Protein AF-A0A954YJB5-F1 (afdb_monomer)

Sequence (161 aa):
MSTAEVSLSDRSRSTSPRRHRHASHAGNKLSIPQTFCPTDVADPFDTVEWEKRSAQIKGEKGEVLFEQTDCEIPARWSQLATNVVVSKYFYGEVGTEQRENSVRQLIHRVTRTIADWGTDDGYFATEADGEQFYRELTWLCLHQHGAFNSPVWFNVGLYHQ

Secondary structure (DSSP, 8-state):
--------------------------SPPBP----SS-SS-SSGGGGS-EEEEEEEEE-TTS-EEEEEEEEEEETTS-HHHHHHHHHHT--S-TTSTT---BHHHHHHHHHHHHHHHHHHTT-BSSHHHHHHHHHHHHHHHHTTS----HHHHHHTTTT--

Mean predicted aligned error: 9.55 Å

Solvent-accessible surface area (backbone atoms only — not comparable to full-atom values): 9960 Å² total; per-residue (Å²): 140,80,87,84,82,81,82,80,80,83,77,83,79,81,78,73,81,82,75,79,73,81,73,82,71,92,58,87,48,42,78,53,80,88,80,78,39,71,85,92,52,96,46,60,75,72,81,55,60,75,36,73,41,69,27,64,43,64,46,98,88,68,49,79,77,42,75,49,68,74,24,40,36,56,58,88,58,50,72,67,52,45,26,50,44,56,76,67,45,40,50,57,57,90,94,45,91,69,32,56,48,34,54,64,56,55,50,46,36,35,33,46,44,55,26,49,51,38,48,77,73,52,46,35,62,43,72,67,24,27,52,43,45,26,34,37,51,39,26,32,46,76,71,66,78,43,79,78,60,67,71,50,61,68,52,46,48,64,93,76,119

Structure (mmCIF, N/CA/C/O backbone):
data_AF-A0A954YJB5-F1
#
_entry.id   AF-A0A954YJB5-F1
#
loop_
_atom_site.group_PDB
_atom_site.id
_atom_site.type_symbol
_atom_site.label_atom_id
_atom_site.label_alt_id
_atom_site.label_comp_id
_atom_site.label_asym_id
_atom_site.label_entity_id
_atom_site.label_seq_id
_atom_site.pdbx_PDB_ins_code
_atom_site.Cartn_x
_atom_site.Cartn_y
_atom_site.Cartn_z
_atom_site.occupancy
_atom_site.B_iso_or_equiv
_atom_site.auth_seq_id
_atom_site.auth_comp_id
_atom_site.auth_asym_id
_atom_site.auth_atom_id
_atom_site.pdbx_PDB_model_num
ATOM 1 N N . MET A 1 1 ? -63.290 -13.169 -34.366 1.00 39.78 1 MET A N 1
ATOM 2 C CA . MET A 1 1 ? -62.334 -12.687 -35.388 1.00 39.78 1 MET A CA 1
ATOM 3 C C . MET A 1 1 ? -62.153 -11.202 -35.106 1.00 39.78 1 MET A C 1
ATOM 5 O O . MET A 1 1 ? -63.150 -10.508 -35.118 1.00 39.78 1 MET A O 1
ATOM 9 N N . SER A 1 2 ? -61.027 -10.672 -34.645 1.00 37.19 2 SER A N 1
ATOM 10 C CA . SER A 1 2 ? -59.650 -10.887 -35.076 1.00 37.19 2 SER A CA 1
ATOM 11 C C . SER A 1 2 ? -58.706 -10.674 -33.888 1.00 37.19 2 SER A C 1
ATOM 13 O O . SER A 1 2 ? -58.799 -9.665 -33.195 1.00 37.19 2 SER A O 1
ATOM 15 N N . THR A 1 3 ? -57.820 -11.633 -33.650 1.00 35.75 3 THR A N 1
ATOM 16 C CA . THR A 1 3 ? -56.669 -11.527 -32.749 1.00 35.75 3 THR A CA 1
ATOM 17 C C . THR A 1 3 ? -55.613 -10.643 -33.410 1.00 35.75 3 THR A C 1
ATOM 19 O O . THR A 1 3 ? -55.263 -10.879 -34.563 1.00 35.75 3 THR A O 1
ATOM 22 N N . ALA A 1 4 ? -55.124 -9.616 -32.715 1.00 36.91 4 ALA A N 1
ATOM 23 C CA . ALA A 1 4 ? -53.958 -8.853 -33.150 1.00 36.91 4 ALA A CA 1
ATOM 24 C C . ALA A 1 4 ? -52.703 -9.496 -32.543 1.00 36.91 4 ALA A C 1
ATOM 26 O O . ALA A 1 4 ? -52.498 -9.443 -31.331 1.00 36.91 4 ALA A O 1
ATOM 27 N N . GLU A 1 5 ? -51.899 -10.139 -33.388 1.00 35.00 5 GLU A N 1
ATOM 28 C CA . GLU A 1 5 ? -50.567 -10.633 -33.045 1.00 35.00 5 GLU A CA 1
ATOM 29 C C . GLU A 1 5 ? -49.598 -9.451 -32.917 1.00 35.00 5 GLU A C 1
ATOM 31 O O . GLU A 1 5 ? -49.430 -8.653 -33.840 1.00 35.00 5 GLU A O 1
ATOM 36 N N . VAL A 1 6 ? -48.943 -9.338 -31.762 1.00 37.19 6 VAL A N 1
ATOM 37 C CA . VAL A 1 6 ? -47.806 -8.435 -31.569 1.00 37.19 6 VAL A CA 1
ATOM 38 C C . VAL A 1 6 ? -46.554 -9.171 -32.039 1.00 37.19 6 VAL A C 1
ATOM 40 O O . VAL A 1 6 ? -46.077 -10.094 -31.384 1.00 37.19 6 VAL A O 1
ATOM 43 N N . SER A 1 7 ? -46.030 -8.760 -33.192 1.00 34.06 7 SER A N 1
ATOM 44 C CA . SER A 1 7 ? -44.765 -9.242 -33.747 1.00 34.06 7 SER A CA 1
ATOM 45 C C . SER A 1 7 ? -43.590 -8.798 -32.867 1.00 34.06 7 SER A C 1
ATOM 47 O O . SER A 1 7 ? -43.182 -7.636 -32.893 1.00 34.06 7 SER A O 1
ATOM 49 N N . LEU A 1 8 ? -43.021 -9.733 -32.105 1.00 38.12 8 LEU A N 1
ATOM 50 C CA . LEU A 1 8 ? -41.744 -9.578 -31.407 1.00 38.12 8 LEU A CA 1
ATOM 51 C C . LEU A 1 8 ? -40.605 -9.574 -32.436 1.00 38.12 8 LEU A C 1
ATOM 53 O O . LEU A 1 8 ? -40.204 -10.618 -32.940 1.00 38.12 8 LEU A O 1
ATOM 57 N N . SER A 1 9 ? -40.078 -8.392 -32.763 1.00 39.91 9 SER A N 1
ATOM 58 C CA . SER A 1 9 ? -38.825 -8.282 -33.511 1.00 39.91 9 SER A CA 1
ATOM 59 C C . SER A 1 9 ? -37.643 -8.534 -32.572 1.00 39.91 9 SER A C 1
ATOM 61 O O . SER A 1 9 ? -37.317 -7.693 -31.729 1.00 39.91 9 SER A O 1
ATOM 63 N N . ASP A 1 10 ? -37.018 -9.691 -32.745 1.00 39.84 10 ASP A N 1
ATOM 64 C CA . ASP A 1 10 ? -35.772 -10.114 -32.118 1.00 39.84 10 ASP A CA 1
ATOM 65 C C . ASP A 1 10 ? -34.629 -9.146 -32.485 1.00 39.84 10 ASP A C 1
ATOM 67 O O . ASP A 1 10 ? -34.203 -9.051 -33.638 1.00 39.84 10 ASP A O 1
ATOM 71 N N . ARG A 1 11 ? -34.155 -8.357 -31.513 1.00 38.75 11 ARG A N 1
ATOM 72 C CA . ARG A 1 11 ? -32.928 -7.559 -31.653 1.00 38.75 11 ARG A CA 1
ATOM 73 C C . ARG A 1 11 ? -31.784 -8.326 -31.005 1.00 38.75 11 ARG A C 1
ATOM 75 O O . ARG A 1 11 ? -31.393 -8.032 -29.875 1.00 38.75 11 ARG A O 1
ATOM 82 N N . SER A 1 12 ? -31.197 -9.245 -31.763 1.00 36.97 12 SER A N 1
ATOM 83 C CA . SER A 1 12 ? -29.904 -9.843 -31.447 1.00 36.97 12 SER A CA 1
ATOM 84 C C . SER A 1 12 ? -28.825 -8.748 -31.397 1.00 36.97 12 SER A C 1
ATOM 86 O O . SER A 1 12 ? -28.319 -8.290 -32.427 1.00 36.97 12 SER A O 1
ATOM 88 N N . ARG A 1 13 ? -28.463 -8.282 -30.197 1.00 39.47 13 ARG A N 1
ATOM 89 C CA . ARG A 1 13 ? -27.261 -7.462 -29.999 1.00 39.47 13 ARG A CA 1
ATOM 90 C C . ARG A 1 13 ? -26.040 -8.371 -30.102 1.00 39.47 13 ARG A C 1
ATOM 92 O O . ARG A 1 13 ? -25.653 -9.015 -29.137 1.00 39.47 13 ARG A O 1
ATOM 99 N N . SER A 1 14 ? -25.430 -8.389 -31.282 1.00 37.91 14 SER A N 1
ATOM 100 C CA . SER A 1 14 ? -24.079 -8.911 -31.490 1.00 37.91 14 SER A CA 1
ATOM 101 C C . SER A 1 14 ? -23.082 -8.073 -30.683 1.00 37.91 14 SER A C 1
ATOM 103 O O . SER A 1 14 ? -22.697 -6.980 -31.100 1.00 37.91 14 SER A O 1
ATOM 105 N N . THR A 1 15 ? -22.665 -8.562 -29.517 1.00 41.00 15 THR A N 1
ATOM 106 C CA . THR A 1 15 ? -21.534 -8.009 -28.767 1.00 41.00 15 THR A CA 1
ATOM 107 C C . THR A 1 15 ? -20.238 -8.568 -29.340 1.00 41.00 15 THR A C 1
ATOM 109 O O . THR A 1 15 ? -19.728 -9.588 -28.882 1.00 41.00 15 THR A O 1
ATOM 112 N N . SER A 1 16 ? -19.697 -7.907 -30.362 1.00 40.72 16 SER A N 1
ATOM 113 C CA . SER A 1 16 ? -18.316 -8.156 -30.780 1.00 40.72 16 SER A CA 1
ATOM 114 C C . SER A 1 16 ? -17.366 -7.694 -29.666 1.00 40.72 16 SER A C 1
ATOM 116 O O . SER A 1 16 ? -17.554 -6.589 -29.145 1.00 40.72 16 SER A O 1
ATOM 118 N N . PRO A 1 17 ? -16.337 -8.475 -29.294 1.00 38.66 17 PRO A N 1
ATOM 119 C CA . PRO A 1 17 ? -15.379 -8.041 -28.292 1.00 38.66 17 PRO A CA 1
ATOM 120 C C . PRO A 1 17 ? -14.599 -6.844 -28.839 1.00 38.66 17 PRO A C 1
ATOM 122 O O . PRO A 1 17 ? -13.993 -6.904 -29.913 1.00 38.66 17 PRO A O 1
ATOM 125 N N . ARG A 1 18 ? -14.631 -5.726 -28.106 1.00 44.44 18 ARG A N 1
ATOM 126 C CA . ARG A 1 18 ? -13.777 -4.565 -28.369 1.00 44.44 18 ARG A CA 1
ATOM 127 C C . ARG A 1 18 ? -12.326 -5.005 -28.176 1.00 44.44 18 ARG A C 1
ATOM 129 O O . ARG A 1 18 ? -11.841 -5.085 -27.055 1.00 44.44 18 ARG A O 1
ATOM 136 N N . ARG A 1 19 ? -11.624 -5.282 -29.275 1.00 46.09 19 ARG A N 1
ATOM 137 C CA . ARG A 1 19 ? -10.159 -5.351 -29.275 1.00 46.09 19 ARG A CA 1
ATOM 138 C C . ARG A 1 19 ? -9.629 -3.993 -28.815 1.00 46.09 19 ARG A C 1
ATOM 140 O O . ARG A 1 19 ? -9.768 -3.011 -29.546 1.00 46.09 19 ARG A O 1
ATOM 147 N N . HIS A 1 20 ? -9.029 -3.942 -27.629 1.00 49.28 20 HIS A N 1
ATOM 148 C CA . HIS A 1 20 ? -8.154 -2.838 -27.256 1.00 49.28 20 HIS A CA 1
ATOM 149 C C . HIS A 1 20 ? -7.021 -2.799 -28.286 1.00 49.28 20 HIS A C 1
ATOM 151 O O . HIS A 1 20 ? -6.187 -3.698 -28.365 1.00 49.28 20 HIS A O 1
ATOM 157 N N . ARG A 1 21 ? -7.045 -1.797 -29.168 1.00 44.56 21 ARG A N 1
ATOM 158 C CA . ARG A 1 21 ? -5.879 -1.475 -29.988 1.00 44.56 21 ARG A CA 1
ATOM 159 C C . ARG A 1 21 ? -4.848 -0.907 -29.020 1.00 44.56 21 ARG A C 1
ATOM 161 O O . ARG A 1 21 ? -5.060 0.200 -28.535 1.00 44.56 21 ARG A O 1
ATOM 168 N N . HIS A 1 22 ? -3.763 -1.636 -28.762 1.00 50.78 22 HIS A N 1
ATOM 169 C CA . HIS A 1 22 ? -2.558 -1.025 -28.210 1.00 50.78 22 HIS A CA 1
ATOM 170 C C . HIS A 1 22 ? -2.146 0.083 -29.180 1.00 50.78 22 HIS A C 1
ATOM 172 O O . HIS A 1 22 ? -1.713 -0.182 -30.305 1.00 50.78 22 HIS A O 1
ATOM 178 N N . ALA A 1 23 ? -2.384 1.332 -28.791 1.00 51.78 23 ALA A N 1
ATOM 179 C CA . ALA A 1 23 ? -1.812 2.462 -29.489 1.00 51.78 23 ALA A CA 1
ATOM 180 C C . ALA A 1 23 ? -0.300 2.357 -29.282 1.00 51.78 23 ALA A C 1
ATOM 182 O O . ALA A 1 23 ? 0.182 2.478 -28.158 1.00 51.78 23 ALA A O 1
ATOM 183 N N . SER A 1 24 ? 0.440 2.077 -30.355 1.00 49.16 24 SER A N 1
ATOM 184 C CA . SER A 1 24 ? 1.895 2.149 -30.344 1.00 49.16 24 SER A CA 1
ATOM 185 C C . SER A 1 24 ? 2.280 3.594 -30.032 1.00 49.16 24 SER A C 1
ATOM 187 O O . SER A 1 24 ? 2.221 4.458 -30.910 1.00 49.16 24 SER A O 1
ATOM 189 N N . HIS A 1 25 ? 2.603 3.877 -28.772 1.00 53.03 25 HIS A N 1
ATOM 190 C CA . HIS A 1 25 ? 3.095 5.181 -28.366 1.00 53.03 25 HIS A CA 1
ATOM 191 C C . HIS A 1 25 ? 4.482 5.365 -28.983 1.00 53.03 25 HIS A C 1
ATOM 193 O O . HIS A 1 25 ? 5.464 4.802 -28.516 1.00 53.03 25 HIS A O 1
ATOM 199 N N . ALA A 1 26 ? 4.561 6.158 -30.052 1.00 54.38 26 ALA A N 1
ATOM 200 C CA . ALA A 1 26 ? 5.810 6.585 -30.685 1.00 54.38 26 ALA A CA 1
ATOM 201 C C . ALA A 1 26 ? 6.550 7.664 -29.857 1.00 54.38 26 ALA A C 1
ATOM 203 O O . ALA A 1 26 ? 7.218 8.531 -30.415 1.00 54.38 26 ALA A O 1
ATOM 204 N N . GLY A 1 27 ? 6.381 7.649 -28.531 1.00 62.53 27 GLY A N 1
ATOM 205 C CA . GLY A 1 27 ? 7.142 8.456 -27.581 1.00 62.53 27 GLY A CA 1
ATOM 206 C C . GLY A 1 27 ? 8.255 7.613 -26.966 1.00 62.53 27 GLY A C 1
ATOM 207 O O . GLY A 1 27 ? 8.124 6.394 -26.867 1.00 62.53 27 GLY A O 1
ATOM 208 N N . ASN A 1 28 ? 9.356 8.248 -26.560 1.00 84.00 28 ASN A N 1
ATOM 209 C CA . ASN A 1 28 ? 10.414 7.552 -25.830 1.00 84.00 28 ASN A CA 1
ATOM 210 C C . ASN A 1 28 ? 9.818 6.901 -24.577 1.00 84.00 28 ASN A C 1
ATOM 212 O O . ASN A 1 28 ? 9.206 7.584 -23.754 1.00 84.00 28 ASN A O 1
ATOM 216 N N . LYS A 1 29 ? 9.992 5.584 -24.456 1.00 94.06 29 LYS A N 1
ATOM 217 C CA . LYS A 1 29 ? 9.619 4.832 -23.259 1.00 94.06 29 LYS A CA 1
ATOM 218 C C . LYS A 1 29 ? 10.376 5.367 -22.037 1.00 94.06 29 LYS A C 1
ATOM 220 O O . LYS A 1 29 ? 11.473 5.910 -22.172 1.00 94.06 29 LYS A O 1
ATOM 225 N N . LEU A 1 30 ? 9.788 5.220 -20.855 1.00 96.31 30 LEU A N 1
ATOM 226 C CA . LEU A 1 30 ? 10.315 5.771 -19.610 1.00 96.31 30 LEU A CA 1
ATOM 227 C C . LEU A 1 30 ? 11.443 4.900 -19.052 1.00 96.31 30 LEU A C 1
ATOM 229 O O . LEU A 1 30 ? 11.238 3.714 -18.802 1.00 96.31 30 LEU A O 1
ATOM 233 N N . SER A 1 31 ? 12.600 5.515 -18.808 1.00 97.00 31 SER A N 1
ATOM 234 C CA . SER A 1 31 ? 13.625 4.972 -17.912 1.00 97.00 31 SER A CA 1
ATOM 235 C C . SER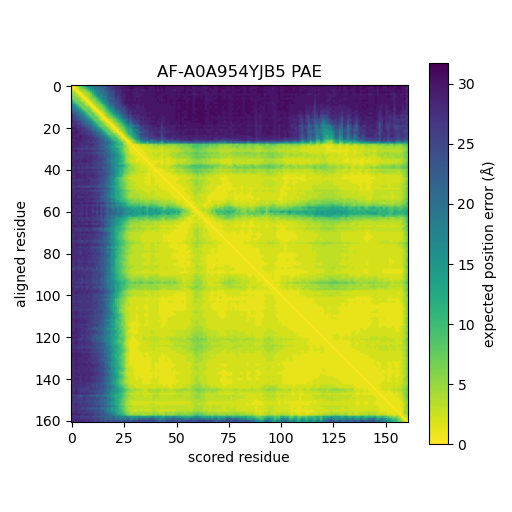 A 1 31 ? 13.438 5.551 -16.516 1.00 97.00 31 SER A C 1
ATOM 237 O O . SER A 1 31 ? 13.203 6.756 -16.379 1.00 97.00 31 SER A O 1
ATOM 239 N N . ILE A 1 32 ? 13.538 4.713 -15.488 1.00 97.31 32 ILE A N 1
ATOM 240 C CA . ILE A 1 32 ? 13.206 5.086 -14.111 1.00 97.31 32 ILE A CA 1
ATOM 241 C C . ILE A 1 32 ? 14.485 5.099 -13.266 1.00 97.31 32 ILE A C 1
ATOM 243 O O . ILE A 1 32 ? 15.072 4.046 -13.022 1.00 97.31 32 ILE A O 1
ATOM 247 N N . PRO A 1 33 ? 14.956 6.277 -12.817 1.00 95.94 33 PRO A N 1
ATOM 248 C CA . PRO A 1 33 ? 16.168 6.369 -12.017 1.00 95.94 33 PRO A CA 1
ATOM 249 C C . PRO A 1 33 ? 15.931 5.923 -10.570 1.00 95.94 33 PRO A C 1
ATOM 251 O O . PRO A 1 33 ? 14.899 6.223 -9.969 1.00 95.94 33 PRO A O 1
ATOM 254 N N . GLN A 1 34 ? 16.949 5.299 -9.982 1.00 95.38 34 GLN A N 1
ATOM 255 C CA . GLN A 1 34 ? 17.024 5.027 -8.545 1.00 95.38 34 GLN A CA 1
ATOM 256 C C . GLN A 1 34 ? 17.194 6.344 -7.786 1.00 95.38 34 GLN A C 1
ATOM 258 O O . GLN A 1 34 ? 18.230 6.996 -7.923 1.00 95.38 34 GLN A O 1
ATOM 263 N N . THR A 1 35 ? 16.177 6.765 -7.032 1.00 96.12 35 THR A N 1
ATOM 264 C CA . THR A 1 35 ? 16.162 8.100 -6.402 1.00 96.12 35 THR A CA 1
ATOM 265 C C . THR A 1 35 ? 15.820 8.051 -4.920 1.00 96.12 35 THR A C 1
ATOM 267 O O . THR A 1 35 ? 16.521 8.667 -4.119 1.00 96.12 35 THR A O 1
ATOM 270 N N . PHE A 1 36 ? 14.752 7.351 -4.546 1.00 97.38 36 PHE A N 1
ATOM 271 C CA . PHE A 1 36 ? 14.218 7.354 -3.188 1.00 97.38 36 PHE A CA 1
ATOM 272 C C . PHE A 1 36 ? 14.386 6.002 -2.501 1.00 97.38 36 PHE A C 1
ATOM 274 O O . PHE A 1 36 ? 14.848 5.956 -1.362 1.00 97.38 36 PHE A O 1
ATOM 281 N N . CYS A 1 37 ? 14.034 4.903 -3.177 1.00 97.81 37 CYS A N 1
ATOM 282 C CA . CYS A 1 37 ? 14.202 3.569 -2.606 1.00 97.81 37 CYS A CA 1
ATOM 283 C C . CYS A 1 37 ? 15.693 3.184 -2.578 1.00 97.81 37 CYS A C 1
ATOM 285 O O . CYS A 1 37 ? 16.316 3.141 -3.642 1.00 97.81 37 CYS A O 1
ATOM 287 N N . PRO A 1 38 ? 16.269 2.834 -1.409 1.00 96.69 38 PRO A N 1
ATOM 288 C CA . PRO A 1 38 ? 17.632 2.323 -1.337 1.00 96.69 38 PRO A CA 1
ATOM 289 C C . PRO A 1 38 ? 17.829 1.077 -2.214 1.00 96.69 38 PRO A C 1
ATOM 291 O O . PRO A 1 38 ? 16.903 0.291 -2.455 1.00 96.69 38 PRO A O 1
ATOM 294 N N . THR A 1 39 ? 19.046 0.910 -2.722 1.00 93.19 39 THR A N 1
ATOM 295 C CA . THR A 1 39 ? 19.414 -0.168 -3.655 1.00 93.19 39 THR A CA 1
ATOM 296 C C . THR A 1 39 ? 20.022 -1.378 -2.955 1.00 93.19 39 THR A C 1
ATOM 298 O O . THR A 1 39 ? 20.106 -2.450 -3.544 1.00 93.19 39 THR A O 1
ATOM 301 N N . ASP A 1 40 ? 20.421 -1.213 -1.698 1.00 94.62 40 ASP A N 1
ATOM 302 C CA . ASP A 1 40 ? 20.993 -2.236 -0.827 1.00 94.62 40 ASP A CA 1
ATOM 303 C C . ASP A 1 40 ? 19.933 -3.051 -0.067 1.00 94.62 40 ASP A C 1
ATOM 305 O O . ASP A 1 40 ? 20.276 -4.020 0.609 1.00 94.62 40 ASP A O 1
ATOM 309 N N . VAL A 1 41 ? 18.648 -2.710 -0.210 1.00 96.25 41 VAL A N 1
ATOM 310 C CA . VAL A 1 41 ? 17.528 -3.478 0.354 1.00 96.25 41 VAL A CA 1
ATOM 311 C C . VAL A 1 41 ? 16.894 -4.403 -0.681 1.00 96.25 41 VAL A C 1
ATOM 313 O O . VAL A 1 41 ? 16.676 -4.021 -1.834 1.00 96.25 41 VAL A O 1
ATOM 316 N N . ALA A 1 42 ? 16.543 -5.619 -0.261 1.00 94.62 42 ALA A N 1
ATOM 317 C CA . ALA A 1 42 ? 15.858 -6.579 -1.123 1.00 94.62 42 ALA A CA 1
ATOM 318 C C . ALA A 1 42 ? 14.438 -6.104 -1.471 1.00 94.62 42 ALA A C 1
ATOM 320 O O . ALA A 1 42 ? 14.070 -6.083 -2.645 1.00 94.62 42 ALA A O 1
ATOM 321 N N . ASP A 1 43 ? 13.684 -5.630 -0.477 1.00 96.56 43 ASP A N 1
ATOM 322 C CA . ASP A 1 43 ? 12.300 -5.174 -0.619 1.00 96.56 43 ASP A CA 1
ATOM 323 C C . ASP A 1 43 ? 12.127 -3.740 -0.061 1.00 96.56 43 ASP A C 1
ATOM 325 O O . ASP A 1 43 ? 12.661 -3.435 1.010 1.00 96.56 43 ASP A O 1
ATOM 329 N N . PRO A 1 44 ? 11.386 -2.835 -0.740 1.00 98.00 44 PRO A N 1
ATOM 330 C CA . PRO A 1 44 ? 11.073 -1.502 -0.214 1.00 98.00 44 PRO A CA 1
ATOM 331 C C . PRO A 1 44 ? 10.444 -1.488 1.187 1.00 98.00 44 PRO A C 1
ATOM 333 O O . PRO A 1 44 ? 10.572 -0.497 1.901 1.00 98.00 44 PRO A O 1
ATOM 336 N N . PHE A 1 45 ? 9.741 -2.547 1.591 1.00 98.50 45 PHE A N 1
ATOM 337 C CA . PHE A 1 45 ? 9.113 -2.649 2.907 1.00 98.50 45 PHE A CA 1
ATOM 338 C C . PHE A 1 45 ? 10.102 -2.941 4.045 1.00 98.50 45 PHE A C 1
ATOM 340 O O . PHE A 1 45 ? 9.742 -2.769 5.214 1.00 98.50 45 PHE A O 1
ATOM 347 N N . ASP A 1 46 ? 11.337 -3.335 3.725 1.00 98.12 46 ASP A N 1
ATOM 348 C CA . ASP A 1 46 ? 12.397 -3.618 4.701 1.00 98.12 46 ASP A CA 1
ATOM 349 C C . ASP A 1 46 ? 13.155 -2.358 5.140 1.00 98.12 46 ASP A C 1
ATOM 351 O O . ASP A 1 46 ? 14.016 -2.411 6.011 1.00 98.12 46 ASP A O 1
ATOM 355 N N . THR A 1 47 ? 12.816 -1.192 4.588 1.00 98.12 47 THR A N 1
ATOM 356 C CA . THR A 1 47 ? 13.427 0.087 4.977 1.00 98.12 47 THR A CA 1
ATOM 357 C C . THR A 1 47 ? 12.769 0.712 6.215 1.00 98.12 47 THR A C 1
ATOM 359 O O . THR A 1 47 ? 13.007 1.883 6.520 1.00 98.12 47 THR A O 1
ATOM 362 N N . VAL A 1 48 ? 11.862 -0.008 6.886 1.00 98.12 48 VAL A N 1
ATOM 363 C CA . VAL A 1 48 ? 11.094 0.488 8.034 1.00 98.12 48 VAL A CA 1
ATOM 364 C C . VAL A 1 48 ? 10.911 -0.610 9.068 1.00 98.12 48 VAL A C 1
ATOM 366 O O . VAL A 1 48 ? 10.780 -1.782 8.727 1.00 98.12 48 VAL A O 1
ATOM 369 N N . GLU A 1 49 ? 10.801 -0.203 10.328 1.00 98.50 49 GLU A N 1
ATOM 370 C CA . GLU A 1 49 ? 10.417 -1.093 11.421 1.00 98.50 49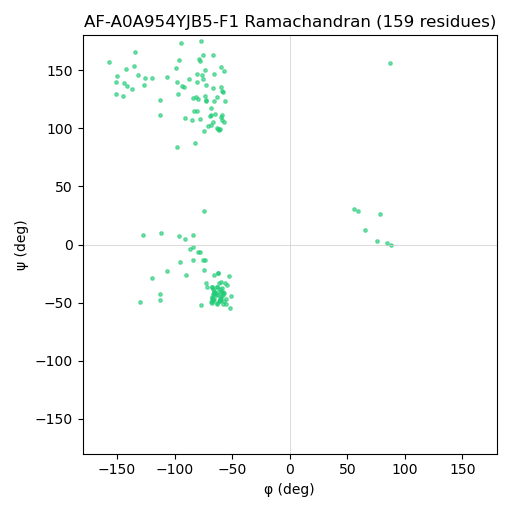 GLU A CA 1
ATOM 371 C C . GLU A 1 49 ? 8.898 -1.294 11.466 1.00 98.50 49 GLU A C 1
ATOM 373 O O . GLU A 1 49 ? 8.125 -0.368 11.182 1.00 98.50 49 GLU A O 1
ATOM 378 N N . TRP A 1 50 ? 8.471 -2.491 11.866 1.00 98.62 50 TRP A N 1
ATOM 379 C CA . TRP A 1 50 ? 7.068 -2.905 11.900 1.00 98.62 50 TRP A CA 1
ATOM 380 C C . TRP A 1 50 ? 6.631 -3.274 13.309 1.00 98.62 50 TRP A C 1
ATOM 382 O O . TRP A 1 50 ? 7.371 -3.891 14.069 1.00 98.62 50 TRP A O 1
ATOM 392 N N . GLU A 1 51 ? 5.391 -2.934 13.639 1.00 98.31 51 GLU A N 1
ATOM 393 C CA . GLU A 1 51 ? 4.759 -3.276 14.907 1.00 98.31 51 GLU A CA 1
ATOM 394 C C . GLU A 1 51 ? 3.376 -3.870 14.671 1.00 98.31 51 GLU A C 1
ATOM 396 O O . GLU A 1 51 ? 2.639 -3.442 13.780 1.00 98.31 51 GLU A O 1
ATOM 401 N N . LYS A 1 52 ? 2.992 -4.818 15.529 1.00 98.50 52 LYS A N 1
ATOM 402 C CA . LYS A 1 52 ? 1.609 -5.287 15.606 1.00 98.50 52 LYS A CA 1
ATOM 403 C C . LYS A 1 52 ? 0.801 -4.362 16.499 1.00 98.50 52 LYS A C 1
ATOM 405 O O . LYS A 1 52 ? 1.171 -4.123 17.648 1.00 98.50 52 LYS A O 1
ATOM 410 N N . ARG A 1 53 ? -0.315 -3.854 15.984 1.00 98.44 53 ARG A N 1
ATOM 411 C CA . ARG A 1 53 ? -1.218 -2.958 16.712 1.00 98.44 53 ARG A CA 1
ATOM 412 C C . ARG A 1 53 ? -2.667 -3.364 16.509 1.00 98.44 53 ARG A C 1
ATOM 414 O O . ARG A 1 53 ? -3.030 -3.926 15.480 1.00 98.44 53 ARG A O 1
ATOM 421 N N . SER A 1 54 ? -3.501 -3.017 17.482 1.00 97.88 54 SER A N 1
ATOM 422 C CA . SER A 1 54 ? -4.953 -3.088 17.337 1.00 97.88 54 SER A CA 1
ATOM 423 C C . SER A 1 54 ? -5.489 -1.751 16.840 1.00 97.88 54 SER A C 1
ATOM 425 O O . SER A 1 54 ? -5.103 -0.692 17.342 1.00 97.88 54 SER A O 1
ATOM 427 N N . ALA A 1 55 ? -6.389 -1.795 15.866 1.00 97.94 55 ALA A N 1
ATOM 428 C CA . ALA A 1 55 ? -7.166 -0.650 15.422 1.00 97.94 55 ALA A CA 1
ATOM 429 C C . ALA A 1 55 ? -8.536 -0.677 16.095 1.00 97.94 55 ALA A C 1
ATOM 431 O O . ALA A 1 55 ? -9.218 -1.696 16.045 1.00 97.94 55 ALA A O 1
ATOM 432 N N . GLN A 1 56 ? -8.949 0.440 16.691 1.00 96.12 56 GLN A N 1
ATOM 433 C CA . GLN A 1 56 ? -10.261 0.568 17.326 1.00 96.12 56 GLN A CA 1
ATOM 434 C C . GLN A 1 56 ? -10.905 1.909 16.981 1.00 96.12 56 GLN A C 1
ATOM 436 O O . GLN A 1 56 ? -10.270 2.960 17.095 1.00 96.12 56 GLN A O 1
ATOM 441 N N . ILE A 1 57 ? -12.187 1.882 16.617 1.00 94.06 57 ILE A N 1
ATOM 442 C CA . ILE A 1 57 ? -13.024 3.083 16.502 1.00 94.06 57 ILE A CA 1
ATOM 443 C C . ILE A 1 57 ? -14.077 3.016 17.599 1.00 94.06 57 ILE A C 1
ATOM 445 O O . ILE A 1 57 ? -14.807 2.031 17.692 1.00 94.06 57 ILE A O 1
ATOM 449 N N . LYS A 1 58 ? -14.150 4.059 18.430 1.00 92.56 58 LYS A N 1
ATOM 450 C CA . LYS A 1 58 ? -15.133 4.170 19.511 1.00 92.56 58 LYS A CA 1
ATOM 451 C C . LYS A 1 58 ? -16.206 5.195 19.160 1.00 92.56 58 LYS A C 1
ATOM 453 O O . LYS A 1 58 ? -15.900 6.204 18.526 1.00 92.56 58 LYS A O 1
ATOM 458 N N . GLY A 1 59 ? -17.441 4.922 19.564 1.00 89.56 59 GLY A N 1
ATOM 459 C CA . GLY A 1 59 ? -18.555 5.860 19.479 1.00 89.56 59 GLY A CA 1
ATOM 460 C C . GLY A 1 59 ? -18.496 6.924 20.575 1.00 89.56 59 GLY A C 1
ATOM 461 O O . GLY A 1 59 ? -17.656 6.877 21.476 1.00 89.56 59 GLY A O 1
ATOM 462 N N . GLU A 1 60 ? -19.411 7.891 20.516 1.00 88.56 60 GLU A N 1
ATOM 463 C CA . GLU A 1 60 ? -19.477 9.006 21.474 1.00 88.56 60 GLU A CA 1
ATOM 464 C C . GLU A 1 60 ? -19.737 8.547 22.917 1.00 88.56 60 GLU A C 1
ATOM 466 O O . GLU A 1 60 ? -19.362 9.243 23.860 1.00 88.56 60 GLU A O 1
ATOM 471 N N . LYS A 1 61 ? -20.345 7.368 23.108 1.00 90.44 61 LYS A N 1
ATOM 472 C CA . LYS A 1 61 ? -20.618 6.788 24.431 1.00 90.44 61 LYS A CA 1
ATOM 473 C C . LYS A 1 61 ? -19.534 5.793 24.869 1.00 90.44 61 LYS A C 1
ATOM 475 O O . LYS A 1 61 ? -19.679 5.158 25.911 1.00 90.44 61 LYS A O 1
ATOM 480 N N . GLY A 1 62 ? -18.434 5.686 24.115 1.00 87.94 62 GLY A N 1
ATOM 481 C CA . GLY A 1 62 ? -17.280 4.839 24.423 1.00 87.94 62 GLY A CA 1
ATOM 482 C C . GLY A 1 62 ? -17.409 3.377 23.984 1.00 87.94 62 GLY A C 1
ATOM 483 O O . GLY A 1 62 ? -16.480 2.599 24.211 1.00 87.94 62 GLY A O 1
ATOM 484 N N . GLU A 1 63 ? -18.514 2.999 23.344 1.00 92.25 63 GLU A N 1
ATOM 485 C CA . GLU A 1 63 ? -18.713 1.687 22.735 1.00 92.25 63 GLU A CA 1
ATOM 486 C C . GLU A 1 63 ? -17.755 1.463 21.559 1.00 92.25 63 GLU A C 1
ATOM 488 O O . GLU A 1 63 ? -17.416 2.398 20.835 1.00 92.25 63 GLU A O 1
ATOM 493 N N . VAL A 1 64 ? -17.314 0.223 21.350 1.00 91.31 64 VAL A N 1
ATOM 494 C CA . VAL A 1 64 ? -16.432 -0.130 20.229 1.00 91.31 64 VAL A CA 1
ATOM 495 C C . VAL A 1 64 ? -17.286 -0.363 18.982 1.00 91.31 64 VAL A C 1
ATOM 497 O O . VAL A 1 64 ? -18.085 -1.293 18.940 1.00 91.31 64 VAL A O 1
ATOM 500 N N . LEU A 1 65 ? -17.121 0.493 17.972 1.00 93.56 65 LEU A N 1
ATOM 501 C CA . LEU A 1 65 ? -17.821 0.414 16.683 1.00 93.56 65 LEU A CA 1
ATOM 502 C C . LEU A 1 65 ? -17.062 -0.428 15.652 1.00 93.56 65 LEU A C 1
ATOM 504 O O . LEU A 1 65 ? -17.659 -0.957 14.721 1.00 93.56 65 LEU A O 1
ATOM 508 N N . PHE A 1 66 ? -15.741 -0.515 15.794 1.00 96.12 66 PHE A N 1
ATOM 509 C CA . PHE A 1 66 ? -14.865 -1.307 14.939 1.00 96.12 66 PHE A CA 1
ATOM 510 C C . PHE A 1 66 ? -13.650 -1.750 15.744 1.00 96.12 66 PHE A C 1
ATOM 512 O O . PHE A 1 66 ? -13.087 -0.942 16.489 1.00 96.12 66 PHE A O 1
ATOM 519 N N . GLU A 1 67 ? -13.218 -2.990 15.536 1.00 96.81 67 GLU A N 1
ATOM 520 C CA . GLU A 1 67 ? -11.960 -3.507 16.055 1.00 96.81 67 GLU A CA 1
ATOM 521 C C . GLU A 1 67 ? -11.318 -4.477 15.061 1.00 96.81 67 GLU A C 1
ATOM 523 O O . GLU A 1 67 ? -11.995 -5.311 14.462 1.00 96.81 67 GLU A O 1
A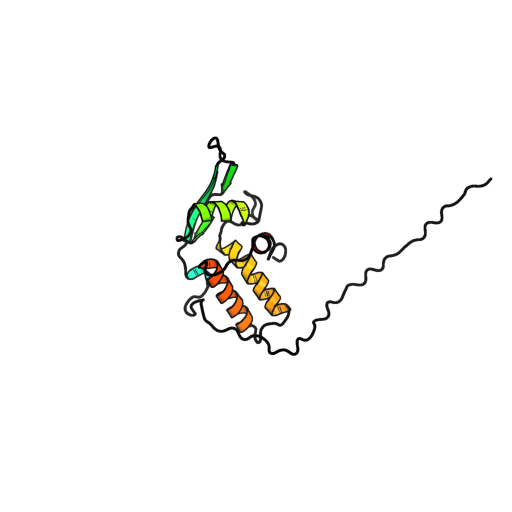TOM 528 N N . GLN A 1 68 ? -9.998 -4.380 14.920 1.00 98.00 68 GLN A N 1
ATOM 529 C CA . GLN A 1 68 ? -9.173 -5.424 14.322 1.00 98.00 68 GLN A CA 1
ATOM 530 C C . GLN A 1 68 ? -7.827 -5.469 15.045 1.00 98.00 68 GLN A C 1
ATOM 532 O O . GLN A 1 68 ? -7.165 -4.439 15.193 1.00 98.00 68 GLN A O 1
ATOM 537 N N . THR A 1 69 ? -7.433 -6.652 15.510 1.00 97.38 69 THR A N 1
ATOM 538 C CA . THR A 1 69 ? -6.163 -6.884 16.209 1.00 97.38 69 THR A CA 1
ATOM 539 C C . THR A 1 69 ? -5.077 -7.349 15.244 1.00 97.38 69 THR A C 1
ATOM 541 O O . THR A 1 69 ? -5.338 -7.578 14.062 1.00 97.38 69 THR A O 1
ATOM 544 N N . ASP A 1 70 ? -3.846 -7.458 15.750 1.00 97.31 70 ASP A N 1
ATOM 545 C CA . ASP A 1 70 ? -2.714 -8.065 15.039 1.00 97.31 70 ASP A CA 1
ATOM 546 C C . ASP A 1 70 ? -2.411 -7.439 13.669 1.00 97.31 70 ASP A C 1
ATOM 548 O O . ASP A 1 70 ? -1.916 -8.113 12.767 1.00 97.31 70 ASP A O 1
ATOM 552 N N . CYS A 1 71 ? -2.688 -6.141 13.518 1.00 98.44 71 CYS A N 1
ATOM 553 C CA . CYS A 1 71 ? -2.405 -5.418 12.287 1.00 98.44 71 CYS A CA 1
ATOM 554 C C . CYS A 1 71 ? -0.934 -5.006 12.245 1.00 98.44 71 CYS A C 1
ATOM 556 O O . CYS A 1 71 ? -0.461 -4.340 13.166 1.00 98.44 71 CYS A O 1
ATOM 558 N N . GLU A 1 72 ? -0.222 -5.348 11.177 1.00 98.56 72 GLU A N 1
ATOM 559 C CA . GLU A 1 72 ? 1.155 -4.911 10.951 1.00 98.56 72 GLU A CA 1
ATOM 560 C C . GLU A 1 72 ? 1.187 -3.483 10.397 1.00 98.56 72 GLU A C 1
ATOM 562 O O . GLU A 1 72 ? 0.739 -3.202 9.279 1.00 98.56 72 GLU A O 1
ATOM 567 N N . ILE A 1 73 ? 1.741 -2.571 11.191 1.00 98.69 73 ILE A N 1
ATOM 568 C CA . ILE A 1 73 ? 1.810 -1.138 10.912 1.00 98.69 73 ILE A CA 1
ATOM 569 C C . ILE A 1 73 ? 3.274 -0.682 11.004 1.00 98.69 73 ILE A C 1
ATOM 571 O O . ILE A 1 73 ? 3.984 -1.137 11.902 1.00 98.69 73 ILE A O 1
ATOM 575 N N . PRO A 1 74 ? 3.744 0.256 10.160 1.00 98.56 74 PRO A N 1
ATOM 576 C CA . PRO A 1 74 ? 5.050 0.870 10.360 1.00 98.56 74 PRO A CA 1
ATOM 577 C C . PRO A 1 74 ? 5.139 1.536 11.740 1.00 98.56 74 PRO A C 1
ATOM 579 O O . PRO A 1 74 ? 4.274 2.339 12.101 1.00 98.56 74 PRO A O 1
ATOM 582 N N . ALA A 1 75 ? 6.206 1.263 12.490 1.00 98.38 75 ALA A N 1
ATOM 583 C CA . ALA A 1 75 ? 6.378 1.719 13.874 1.00 98.38 75 ALA A CA 1
ATOM 584 C C . ALA A 1 75 ? 6.230 3.247 14.023 1.00 98.38 75 ALA A C 1
ATOM 586 O O . ALA A 1 75 ? 5.650 3.754 14.981 1.00 98.38 75 ALA A O 1
ATOM 587 N N . ARG A 1 76 ? 6.673 4.009 13.019 1.00 97.12 76 ARG A N 1
ATOM 588 C CA . ARG A 1 76 ? 6.579 5.479 13.004 1.00 97.12 76 ARG A CA 1
ATOM 589 C C . ARG A 1 76 ? 5.174 6.048 12.770 1.00 97.12 76 ARG A C 1
ATOM 591 O O . ARG A 1 76 ? 4.981 7.247 12.948 1.00 97.12 76 ARG A O 1
ATOM 598 N N . TRP A 1 77 ? 4.196 5.247 12.342 1.00 97.81 77 TRP A N 1
ATOM 599 C CA . TRP A 1 77 ? 2.826 5.738 12.148 1.00 97.81 77 TRP A CA 1
ATOM 600 C C . TRP A 1 77 ? 2.142 5.961 13.499 1.00 97.81 77 TRP A C 1
ATOM 602 O O . TRP A 1 77 ? 2.426 5.268 14.471 1.00 97.81 77 TRP A O 1
ATOM 612 N N . SER A 1 78 ? 1.219 6.918 13.580 1.00 97.94 78 SER A N 1
ATOM 613 C CA . SER A 1 78 ? 0.468 7.168 14.815 1.00 97.94 78 SER A CA 1
ATOM 614 C C . SER A 1 78 ? -0.659 6.149 15.014 1.00 97.94 78 SER A C 1
ATOM 616 O O . SER A 1 78 ? -1.159 5.566 14.053 1.00 97.94 78 SER A O 1
ATOM 618 N N . GLN A 1 79 ? -1.144 5.990 16.250 1.00 97.56 79 GLN A N 1
ATOM 619 C CA . GLN A 1 79 ? -2.330 5.164 16.517 1.00 97.56 79 GLN A CA 1
ATOM 620 C C . GLN A 1 79 ? -3.575 5.666 15.763 1.00 97.56 79 GLN A C 1
ATOM 622 O O . GLN A 1 79 ? -4.411 4.869 15.345 1.00 97.56 79 GLN A O 1
ATOM 627 N N . LEU A 1 80 ? -3.695 6.980 15.537 1.00 97.12 80 LEU A N 1
ATOM 628 C CA . LEU A 1 80 ? -4.767 7.535 14.710 1.00 97.12 80 LEU A CA 1
ATOM 629 C C . LEU A 1 80 ? -4.648 7.059 13.255 1.00 97.12 80 LEU A C 1
ATOM 631 O O . LEU A 1 80 ? -5.651 6.659 12.667 1.00 97.12 80 LEU A O 1
ATOM 635 N N . ALA A 1 81 ? -3.434 7.055 12.692 1.00 97.38 81 ALA A N 1
ATOM 636 C CA . ALA A 1 81 ? -3.188 6.527 11.353 1.00 97.38 81 ALA A CA 1
ATOM 637 C C . ALA A 1 81 ? -3.507 5.027 11.277 1.00 97.38 81 ALA A C 1
ATOM 639 O O . ALA A 1 81 ? -4.197 4.620 10.346 1.00 97.38 81 ALA A O 1
ATOM 640 N N . THR A 1 82 ? -3.107 4.234 12.282 1.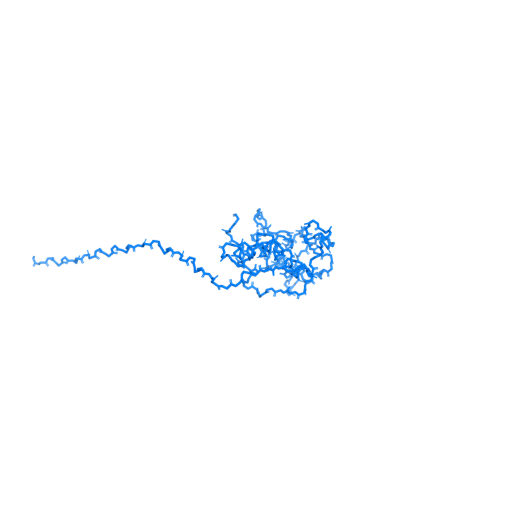00 98.38 82 THR A N 1
ATOM 641 C CA . THR A 1 82 ? -3.511 2.823 12.422 1.00 98.38 82 THR A CA 1
ATOM 642 C C . THR A 1 82 ? -5.031 2.681 12.350 1.00 98.38 82 THR A C 1
ATOM 644 O O . THR A 1 82 ? -5.552 1.964 11.500 1.00 98.38 82 THR A O 1
ATOM 647 N N . ASN A 1 83 ? -5.759 3.407 13.203 1.00 97.88 83 ASN A N 1
ATOM 648 C CA . ASN A 1 83 ? -7.215 3.314 13.287 1.00 97.88 83 ASN A CA 1
ATOM 649 C C . ASN A 1 83 ? -7.893 3.669 11.955 1.00 97.88 83 ASN A C 1
ATOM 651 O O . ASN A 1 83 ? -8.799 2.961 11.514 1.00 97.88 83 ASN A O 1
ATOM 655 N N . VAL A 1 84 ? -7.455 4.746 11.297 1.00 97.00 84 VAL A N 1
ATOM 656 C CA . VAL A 1 84 ? -8.018 5.181 10.011 1.00 97.00 84 VAL A CA 1
ATOM 657 C C . VAL A 1 84 ? -7.693 4.183 8.904 1.00 97.00 84 VAL A C 1
ATOM 659 O O . VAL A 1 84 ? -8.590 3.792 8.161 1.00 97.00 84 VAL A O 1
ATOM 662 N N . VAL A 1 85 ? -6.436 3.750 8.793 1.00 97.81 85 VAL A N 1
ATOM 663 C CA . VAL A 1 85 ? -5.997 2.885 7.693 1.00 97.81 85 VAL A CA 1
ATOM 664 C C . VAL A 1 85 ? -6.656 1.524 7.748 1.00 97.81 85 VAL A C 1
ATOM 666 O O . VAL A 1 85 ? -7.229 1.081 6.754 1.00 97.81 85 VAL A O 1
ATOM 669 N N . VAL A 1 86 ? -6.669 0.917 8.926 1.00 98.31 86 VAL A N 1
ATOM 670 C CA . VAL A 1 86 ? -7.276 -0.395 9.112 1.00 98.31 86 VAL A CA 1
ATOM 671 C C . VAL A 1 86 ? -8.795 -0.318 8.928 1.00 98.31 86 VAL A C 1
ATOM 673 O O . VAL A 1 86 ? -9.366 -1.131 8.211 1.00 98.31 86 VAL A O 1
ATOM 676 N N . SER A 1 87 ? -9.481 0.678 9.501 1.00 97.19 87 SER A N 1
ATOM 677 C CA . SER A 1 87 ? -10.952 0.740 9.408 1.00 97.19 87 SER A CA 1
ATOM 678 C C . SER A 1 87 ? -11.492 1.169 8.040 1.00 97.19 87 SER A C 1
ATOM 680 O O . SER A 1 87 ? -12.657 0.903 7.745 1.00 97.19 87 SER A O 1
ATOM 682 N N . LYS A 1 88 ? -10.694 1.864 7.217 1.00 95.94 88 LYS A N 1
ATOM 683 C CA . LYS A 1 88 ? -11.156 2.412 5.931 1.00 95.94 88 LYS A CA 1
ATOM 684 C C . LYS A 1 88 ? -10.524 1.758 4.715 1.00 95.94 88 LYS A C 1
ATOM 686 O O . LYS A 1 88 ? -11.233 1.551 3.738 1.00 95.94 88 LYS A O 1
ATOM 691 N N . TYR A 1 89 ? -9.221 1.501 4.740 1.00 97.81 89 TYR A N 1
ATOM 692 C CA . TYR A 1 89 ? -8.461 1.196 3.526 1.00 97.81 89 TYR A CA 1
ATOM 693 C C . TYR A 1 89 ? -8.062 -0.273 3.399 1.00 97.81 89 TYR A C 1
ATOM 695 O O . TYR A 1 89 ? -7.851 -0.720 2.275 1.00 97.81 89 TYR A O 1
ATOM 703 N N . PHE A 1 90 ? -8.001 -1.022 4.503 1.00 97.88 90 PHE A N 1
ATOM 704 C CA . PHE A 1 90 ? -7.819 -2.471 4.430 1.00 97.88 90 PHE A CA 1
ATOM 705 C C . PHE A 1 90 ? -9.008 -3.125 3.729 1.00 97.88 90 PHE A C 1
ATOM 707 O O . PHE A 1 90 ? -10.165 -2.914 4.109 1.00 97.88 90 PHE A O 1
ATOM 714 N N . TYR A 1 91 ? -8.698 -3.923 2.716 1.00 97.12 91 TYR A N 1
ATOM 715 C CA . TYR A 1 91 ? -9.653 -4.708 1.954 1.00 97.12 91 TYR A CA 1
ATOM 716 C C . TYR A 1 91 ? -10.090 -5.970 2.710 1.00 97.12 91 TYR A C 1
ATOM 718 O O . TYR A 1 91 ? -9.394 -6.449 3.601 1.00 97.12 91 TYR A O 1
ATOM 726 N N . GLY A 1 92 ? -11.256 -6.503 2.345 1.00 95.12 92 GLY A N 1
ATOM 727 C CA . GLY A 1 92 ? -11.851 -7.698 2.939 1.00 95.12 92 GLY A CA 1
ATOM 728 C C . GLY A 1 92 ? -12.695 -7.401 4.179 1.00 95.12 92 GLY A C 1
ATOM 729 O O . GLY A 1 92 ? -12.528 -6.380 4.851 1.00 95.12 92 GLY A O 1
ATOM 730 N N . GLU A 1 93 ? -13.634 -8.294 4.474 1.00 94.31 93 GLU A N 1
ATOM 731 C CA . GLU A 1 93 ? -14.502 -8.199 5.648 1.00 94.31 93 GLU A CA 1
ATOM 732 C C . GLU A 1 93 ? -13.762 -8.699 6.896 1.00 94.31 93 GLU A C 1
ATOM 734 O O . GLU A 1 93 ? -13.017 -9.678 6.838 1.00 94.31 93 GLU A O 1
ATOM 739 N N . VAL A 1 94 ? -13.928 -8.026 8.037 1.00 92.94 94 VAL A N 1
ATOM 740 C CA . VAL A 1 94 ? -13.251 -8.421 9.283 1.00 92.94 94 VAL A CA 1
ATOM 741 C C . VAL A 1 94 ? -13.644 -9.849 9.670 1.00 92.94 94 VAL A C 1
ATOM 743 O O . VAL A 1 94 ? -14.822 -10.188 9.691 1.00 92.94 94 VAL A O 1
ATOM 746 N N . GLY A 1 95 ? -12.648 -10.678 9.992 1.00 90.50 95 GLY A N 1
ATOM 747 C CA . GLY A 1 95 ? -12.848 -12.090 10.332 1.00 90.50 95 GLY A CA 1
ATOM 748 C C . GLY A 1 95 ? -12.844 -13.043 9.131 1.00 90.50 95 GLY A C 1
ATOM 749 O O . GLY A 1 95 ? -12.966 -14.248 9.331 1.00 90.50 95 GLY A O 1
ATOM 750 N N . THR A 1 96 ? -12.674 -12.533 7.908 1.00 94.81 96 THR A N 1
ATOM 751 C CA . THR A 1 96 ? -12.496 -13.356 6.700 1.00 94.81 96 THR A CA 1
ATOM 752 C C . THR A 1 96 ? -11.021 -13.538 6.349 1.00 94.81 96 THR A 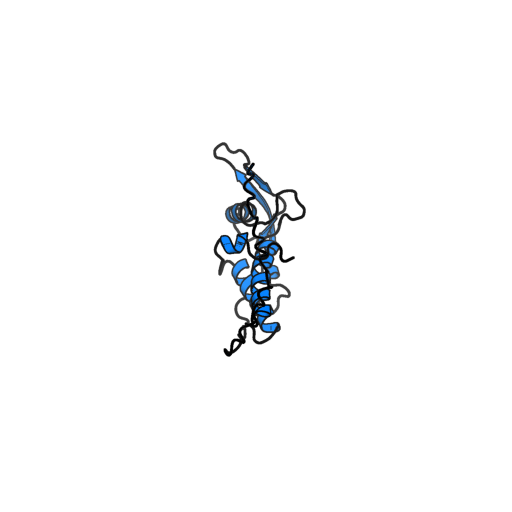C 1
ATOM 754 O O . THR A 1 96 ? -10.176 -12.734 6.741 1.00 94.81 96 THR A O 1
ATOM 757 N N . GLU A 1 97 ? -10.700 -14.581 5.581 1.00 92.12 97 GLU A N 1
ATOM 758 C CA . GLU A 1 97 ? -9.329 -14.841 5.110 1.00 92.12 97 GLU A CA 1
ATOM 759 C C . GLU A 1 97 ? -8.823 -13.760 4.146 1.00 92.12 97 GLU A C 1
ATOM 761 O O . GLU A 1 97 ? -7.626 -13.512 4.057 1.00 92.12 97 GLU A O 1
ATOM 766 N N . GLN A 1 98 ? -9.736 -13.091 3.440 1.00 92.25 98 GLN A N 1
ATOM 767 C CA . GLN A 1 98 ? -9.423 -12.024 2.490 1.00 92.25 98 GLN A CA 1
ATOM 768 C C . GLN A 1 98 ? -9.106 -10.694 3.183 1.00 92.25 98 GLN A C 1
ATOM 770 O O . GLN A 1 98 ? -8.767 -9.719 2.509 1.00 92.25 98 GLN A O 1
ATOM 775 N N . ARG A 1 99 ? -9.267 -10.616 4.510 1.00 97.19 99 ARG A N 1
ATOM 776 C CA . ARG A 1 99 ? -9.030 -9.395 5.269 1.00 97.19 99 ARG A CA 1
ATOM 777 C C . ARG A 1 99 ? -7.548 -9.056 5.282 1.00 97.19 99 ARG A C 1
ATOM 779 O O . ARG A 1 99 ? -6.747 -9.771 5.879 1.00 97.19 99 ARG A O 1
ATOM 786 N N . GLU A 1 100 ? -7.206 -7.906 4.715 1.00 98.12 100 GLU A N 1
ATOM 787 C CA . GLU A 1 100 ? -5.878 -7.332 4.892 1.00 98.12 100 GLU A CA 1
ATOM 788 C C . GLU A 1 100 ? -5.626 -7.087 6.386 1.00 98.12 100 GLU A C 1
ATOM 790 O O . GLU A 1 100 ? -6.480 -6.583 7.126 1.00 98.12 100 GLU A O 1
ATOM 795 N N . ASN A 1 101 ? -4.437 -7.464 6.837 1.00 98.12 101 ASN A N 1
ATOM 796 C CA . ASN A 1 101 ? -3.957 -7.273 8.199 1.00 98.12 101 ASN A CA 1
ATOM 797 C C . ASN A 1 101 ? -2.595 -6.571 8.234 1.00 98.12 101 ASN A C 1
ATOM 799 O O . ASN A 1 101 ? -2.002 -6.453 9.299 1.00 98.12 101 ASN A O 1
ATOM 803 N N . SER A 1 102 ? -2.098 -6.072 7.102 1.00 98.56 102 SER A N 1
ATOM 804 C CA . SER A 1 102 ? -0.797 -5.415 7.022 1.00 98.56 102 SER A CA 1
ATOM 805 C C . SER A 1 102 ? -0.832 -4.211 6.091 1.00 98.56 102 SER A C 1
ATOM 807 O O . SER A 1 102 ? -1.347 -4.278 4.974 1.00 98.56 102 SER A O 1
ATOM 809 N N . VAL A 1 103 ? -0.219 -3.099 6.507 1.00 98.50 103 VAL A N 1
ATOM 810 C CA . VAL A 1 103 ? -0.011 -1.946 5.612 1.00 98.50 103 VAL A CA 1
ATOM 811 C C . VAL A 1 103 ? 0.886 -2.330 4.429 1.00 98.50 103 VAL A C 1
ATOM 813 O O . VAL A 1 103 ? 0.742 -1.731 3.362 1.00 98.50 103 VAL A O 1
ATOM 816 N N . ARG A 1 104 ? 1.743 -3.362 4.565 1.00 98.31 104 ARG A N 1
ATOM 817 C CA . ARG A 1 104 ? 2.489 -3.933 3.428 1.00 98.31 104 ARG A CA 1
ATOM 818 C C . ARG A 1 104 ? 1.532 -4.397 2.332 1.00 98.31 104 ARG A C 1
ATOM 820 O O . ARG A 1 104 ? 1.709 -4.001 1.187 1.00 98.31 104 ARG A O 1
ATOM 827 N N . GLN A 1 105 ? 0.493 -5.159 2.688 1.00 98.44 105 GLN A N 1
ATOM 828 C CA . GLN A 1 105 ? -0.502 -5.676 1.737 1.00 98.44 105 GLN A CA 1
ATOM 829 C C . GLN A 1 105 ? -1.239 -4.538 1.024 1.00 98.44 105 GLN A C 1
ATOM 831 O O . GLN A 1 105 ? -1.270 -4.518 -0.203 1.00 98.44 105 GLN A O 1
ATOM 836 N N . LEU A 1 106 ? -1.739 -3.551 1.780 1.00 98.44 106 LEU A N 1
ATOM 837 C CA . LEU A 1 106 ? -2.444 -2.390 1.224 1.00 98.44 106 LEU A CA 1
ATOM 838 C C . LEU A 1 106 ? -1.578 -1.613 0.222 1.00 98.44 106 LEU A C 1
ATOM 840 O O . LEU A 1 106 ? -2.025 -1.302 -0.883 1.00 98.44 106 LEU A O 1
ATOM 844 N N . ILE A 1 107 ? -0.348 -1.263 0.614 1.00 98.50 107 ILE A N 1
ATOM 845 C CA . ILE A 1 107 ? 0.547 -0.489 -0.252 1.00 98.50 107 ILE A CA 1
ATOM 846 C C . ILE A 1 107 ? 0.934 -1.326 -1.467 1.00 98.50 107 ILE A C 1
ATOM 848 O O . ILE A 1 107 ? 0.790 -0.835 -2.582 1.00 98.50 107 ILE A O 1
ATOM 852 N N . HIS A 1 108 ? 1.350 -2.579 -1.261 1.00 98.38 108 HIS A N 1
ATOM 853 C CA . HIS A 1 108 ? 1.740 -3.489 -2.335 1.00 98.38 108 HIS A CA 1
ATOM 854 C C . HIS A 1 108 ? 0.626 -3.641 -3.364 1.00 98.38 108 HIS A C 1
ATOM 856 O O . HIS A 1 108 ? 0.865 -3.425 -4.547 1.00 98.38 108 HIS A O 1
ATOM 862 N N . ARG A 1 109 ? -0.601 -3.939 -2.917 1.00 98.25 109 ARG A N 1
ATOM 863 C CA . ARG A 1 109 ? -1.765 -4.097 -3.791 1.00 98.25 109 ARG A CA 1
ATOM 864 C C . ARG A 1 109 ? -1.920 -2.911 -4.737 1.00 98.25 109 ARG A C 1
ATOM 866 O O . ARG A 1 109 ? -2.175 -3.098 -5.919 1.00 98.25 109 ARG A O 1
ATOM 873 N N . VAL A 1 110 ? -1.764 -1.689 -4.237 1.00 98.62 110 VAL A N 1
ATOM 874 C CA . VAL A 1 110 ? -1.924 -0.495 -5.070 1.00 98.62 110 VAL A CA 1
ATOM 875 C C . VAL A 1 110 ? -0.708 -0.260 -5.958 1.00 98.62 110 VAL A C 1
ATOM 877 O O . VAL A 1 110 ? -0.858 -0.080 -7.166 1.00 98.62 110 VAL A O 1
ATOM 880 N N . THR A 1 111 ? 0.498 -0.239 -5.394 1.00 98.56 111 THR A N 1
ATOM 881 C CA . THR A 1 111 ? 1.700 0.162 -6.138 1.00 98.56 111 THR A CA 1
ATOM 882 C C . THR A 1 111 ? 2.129 -0.885 -7.156 1.00 98.56 111 THR A C 1
ATOM 884 O O . THR A 1 111 ? 2.535 -0.509 -8.256 1.00 98.56 111 THR A O 1
ATOM 887 N N . ARG A 1 112 ? 1.984 -2.179 -6.841 1.00 98.44 112 ARG A N 1
ATOM 888 C CA . ARG A 1 112 ? 2.246 -3.284 -7.772 1.00 98.44 112 ARG A CA 1
ATOM 889 C C . ARG A 1 112 ? 1.290 -3.235 -8.952 1.00 98.44 112 ARG A C 1
ATOM 891 O O . ARG A 1 112 ? 1.749 -3.180 -10.083 1.00 98.44 112 ARG A O 1
ATO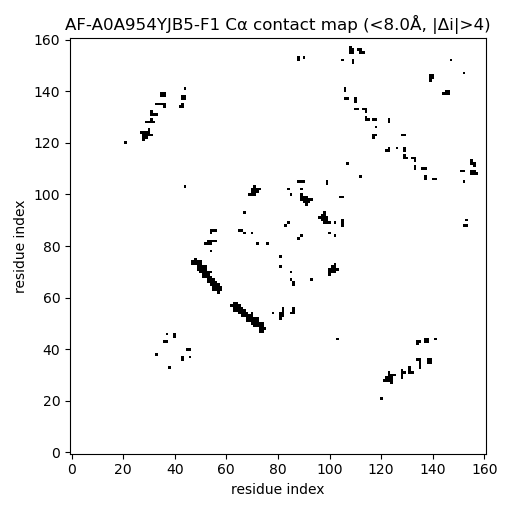M 898 N N . THR A 1 113 ? -0.016 -3.131 -8.705 1.00 98.38 113 THR A N 1
ATOM 899 C CA . THR A 1 113 ? -1.001 -3.062 -9.795 1.00 98.38 113 THR A CA 1
ATOM 900 C C . THR A 1 113 ? -0.766 -1.868 -10.720 1.00 98.38 113 THR A C 1
ATOM 902 O O . THR A 1 113 ? -0.863 -2.015 -11.934 1.00 98.38 113 THR A O 1
ATOM 905 N N . ILE A 1 114 ? -0.407 -0.696 -10.186 1.00 98.19 114 ILE A N 1
ATOM 906 C CA . ILE A 1 114 ? -0.076 0.467 -11.028 1.00 98.19 114 ILE A CA 1
ATOM 907 C C . ILE A 1 114 ? 1.183 0.201 -11.866 1.00 98.19 114 ILE A C 1
ATOM 909 O O . ILE A 1 114 ? 1.217 0.562 -13.042 1.00 98.19 114 ILE A O 1
ATOM 913 N N . ALA A 1 115 ? 2.211 -0.419 -11.283 1.00 98.25 115 ALA A N 1
ATOM 914 C CA . ALA A 1 115 ? 3.429 -0.771 -12.006 1.00 98.25 115 ALA A CA 1
ATOM 915 C C . ALA A 1 115 ? 3.170 -1.833 -13.091 1.00 98.25 115 ALA A C 1
ATOM 917 O O . ALA A 1 115 ? 3.660 -1.682 -14.207 1.00 98.25 115 ALA A O 1
ATOM 918 N N . ASP A 1 116 ? 2.348 -2.848 -12.811 1.00 97.75 116 ASP A N 1
ATOM 919 C CA . ASP A 1 116 ? 1.946 -3.868 -13.790 1.00 97.75 116 ASP A CA 1
ATOM 920 C C . ASP A 1 116 ? 1.204 -3.252 -14.968 1.00 97.75 116 ASP A C 1
ATOM 922 O O . ASP A 1 116 ? 1.591 -3.473 -16.110 1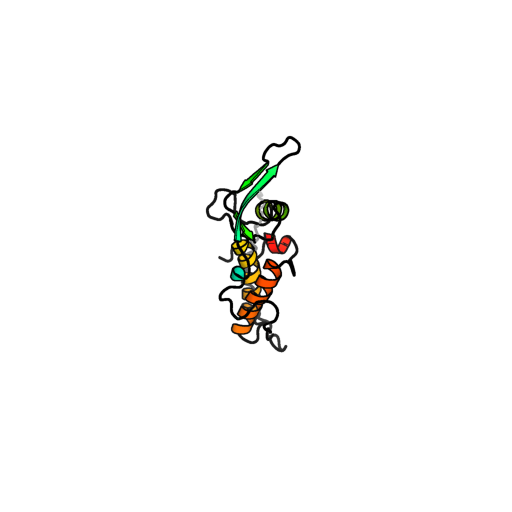.00 97.75 116 ASP A O 1
ATOM 926 N N . TRP A 1 117 ? 0.213 -2.394 -14.706 1.00 97.62 117 TRP A N 1
ATOM 927 C CA . TRP A 1 117 ? -0.474 -1.662 -15.772 1.00 97.62 117 TRP A CA 1
ATOM 928 C C . TRP A 1 117 ? 0.496 -0.822 -16.603 1.00 97.62 117 TRP A C 1
ATOM 930 O O . TRP A 1 117 ? 0.403 -0.807 -17.826 1.00 97.62 117 TRP A O 1
ATOM 940 N N . GLY A 1 118 ? 1.469 -0.167 -15.961 1.00 97.38 118 GLY A N 1
ATOM 941 C CA . GLY A 1 118 ? 2.518 0.571 -16.663 1.00 97.38 118 GLY A CA 1
ATOM 942 C C . GLY A 1 118 ? 3.340 -0.313 -17.611 1.00 97.38 118 GLY A C 1
ATOM 943 O O . GLY A 1 118 ? 3.637 0.091 -18.740 1.00 97.38 118 GLY A O 1
ATOM 944 N N . THR A 1 119 ? 3.679 -1.526 -17.178 1.00 96.81 119 THR A N 1
ATOM 945 C CA . THR A 1 119 ? 4.396 -2.519 -17.989 1.00 96.81 119 THR A CA 1
ATOM 946 C C . THR A 1 119 ? 3.533 -3.035 -19.139 1.00 96.81 119 THR A C 1
ATOM 948 O O . THR A 1 119 ? 3.978 -2.994 -20.289 1.00 96.81 119 THR A O 1
ATOM 951 N N . ASP A 1 120 ? 2.298 -3.448 -18.857 1.00 96.00 120 ASP A N 1
ATOM 952 C CA . ASP A 1 120 ? 1.357 -4.014 -19.833 1.00 96.00 120 ASP A CA 1
ATOM 953 C C . ASP A 1 120 ? 0.967 -3.006 -20.924 1.00 96.00 120 ASP A C 1
ATOM 955 O O . ASP A 1 120 ? 0.845 -3.353 -22.105 1.00 96.00 120 ASP A O 1
ATOM 959 N N . ASP A 1 121 ? 0.838 -1.730 -20.556 1.00 96.75 121 ASP A N 1
ATOM 960 C CA . ASP A 1 121 ? 0.573 -0.637 -21.493 1.00 96.75 121 ASP A CA 1
ATOM 961 C C . ASP A 1 121 ? 1.838 -0.171 -22.243 1.00 96.75 121 ASP A C 1
ATOM 963 O O . ASP A 1 121 ? 1.756 0.619 -23.190 1.00 96.75 121 ASP A O 1
ATOM 967 N N . GLY A 1 122 ? 3.014 -0.690 -21.877 1.00 96.19 122 GLY A N 1
ATOM 968 C CA . GLY A 1 122 ? 4.280 -0.447 -22.566 1.00 96.19 122 GLY A CA 1
ATOM 969 C C . GLY A 1 122 ? 4.929 0.903 -22.256 1.00 96.19 122 GLY A C 1
ATOM 970 O O . GLY A 1 122 ? 5.687 1.406 -23.093 1.00 96.19 122 GLY A O 1
ATOM 971 N N . TYR A 1 123 ? 4.655 1.485 -21.081 1.00 97.38 123 TYR A N 1
ATOM 972 C CA . TYR A 1 123 ? 5.232 2.764 -20.652 1.00 97.38 123 TYR A CA 1
ATOM 973 C C . TYR A 1 123 ? 6.740 2.683 -20.388 1.00 97.38 123 TYR A C 1
ATOM 975 O O . TYR A 1 123 ? 7.458 3.640 -20.683 1.00 97.38 123 TYR A O 1
ATOM 983 N N . PHE A 1 124 ? 7.231 1.569 -19.843 1.00 98.12 124 PHE A N 1
ATOM 984 C CA . PHE A 1 124 ? 8.621 1.427 -19.402 1.00 98.12 124 PHE A CA 1
ATOM 985 C C . PHE A 1 124 ? 9.558 0.952 -20.515 1.00 98.12 124 PHE A C 1
ATOM 987 O O . PHE A 1 124 ? 9.186 0.130 -21.359 1.00 98.12 124 PHE A O 1
ATOM 994 N N . ALA A 1 125 ? 10.783 1.487 -20.532 1.00 97.06 125 ALA A N 1
ATOM 995 C CA . ALA A 1 125 ? 11.797 1.152 -21.530 1.00 97.06 125 ALA A CA 1
ATOM 996 C C . ALA A 1 125 ? 12.266 -0.302 -21.398 1.00 97.06 125 ALA A C 1
ATOM 998 O O . ALA A 1 125 ? 12.444 -0.979 -22.414 1.00 97.06 125 ALA A O 1
ATOM 999 N N . THR A 1 126 ? 12.393 -0.783 -20.163 1.00 97.19 126 THR A N 1
ATOM 1000 C CA . THR A 1 126 ? 12.741 -2.163 -19.821 1.00 97.19 126 THR A CA 1
ATOM 1001 C C . THR A 1 126 ? 11.836 -2.705 -18.712 1.00 97.19 126 THR A C 1
ATOM 1003 O O . THR A 1 126 ? 11.158 -1.949 -18.022 1.00 97.19 126 THR A O 1
ATOM 1006 N N . GLU A 1 127 ? 11.843 -4.023 -18.509 1.00 96.38 127 GLU A N 1
ATOM 1007 C CA . GLU A 1 127 ? 11.190 -4.656 -17.352 1.00 96.38 127 GLU A CA 1
ATOM 1008 C C . GLU A 1 127 ? 11.789 -4.158 -16.025 1.00 96.38 127 GLU A C 1
ATOM 1010 O O . GLU A 1 127 ? 11.064 -3.866 -15.078 1.00 96.38 127 GLU A O 1
ATOM 1015 N N . ALA A 1 128 ? 13.111 -3.951 -15.995 1.00 97.19 128 ALA A N 1
ATOM 1016 C CA . ALA A 1 128 ? 13.809 -3.400 -14.838 1.00 97.19 128 ALA A CA 1
ATOM 1017 C C . ALA A 1 128 ? 13.340 -1.978 -14.485 1.00 97.19 128 ALA A C 1
ATOM 1019 O O . ALA A 1 128 ? 13.283 -1.636 -13.308 1.00 97.19 128 ALA A O 1
ATOM 1020 N N . ASP A 1 129 ? 12.961 -1.164 -15.475 1.00 98.12 129 ASP A N 1
ATOM 1021 C CA . ASP A 1 129 ? 12.377 0.160 -15.231 1.00 98.12 129 ASP A CA 1
ATOM 1022 C C . ASP A 1 129 ? 10.989 0.061 -14.576 1.00 98.12 129 ASP A C 1
ATOM 1024 O O . ASP A 1 129 ? 10.671 0.864 -13.699 1.00 98.12 129 ASP A O 1
ATOM 1028 N N . GLY A 1 130 ? 10.178 -0.936 -14.948 1.00 98.19 130 GLY A N 1
ATOM 1029 C CA . GLY A 1 130 ? 8.884 -1.198 -14.308 1.00 98.19 130 GLY A CA 1
ATOM 1030 C C . GLY A 1 130 ? 9.030 -1.650 -12.854 1.00 98.19 130 GLY A C 1
ATOM 1031 O O . GLY A 1 130 ? 8.346 -1.134 -11.967 1.00 98.19 130 GLY A O 1
ATOM 1032 N N . GLU A 1 131 ? 9.988 -2.537 -12.580 1.00 98.00 131 GLU A N 1
ATOM 1033 C CA . GLU A 1 131 ? 10.319 -2.932 -11.207 1.00 98.00 131 GLU A CA 1
ATOM 1034 C C . GLU A 1 131 ? 10.899 -1.773 -10.397 1.00 98.00 131 GLU A C 1
ATOM 1036 O O . GLU A 1 131 ? 10.528 -1.572 -9.238 1.00 98.00 131 GLU A O 1
ATOM 1041 N N . GLN A 1 132 ? 11.760 -0.951 -10.999 1.00 98.44 132 GLN A N 1
ATOM 1042 C CA . GLN A 1 132 ? 12.271 0.236 -10.325 1.00 98.44 132 GLN A CA 1
ATOM 1043 C C . GLN A 1 132 ? 11.133 1.208 -9.999 1.00 98.44 132 GLN A C 1
ATOM 1045 O O . GLN A 1 132 ? 11.083 1.729 -8.888 1.00 98.44 132 GLN A O 1
ATOM 1050 N N . PHE A 1 133 ? 10.171 1.402 -10.905 1.00 98.50 133 PHE A N 1
ATOM 1051 C CA . PHE A 1 133 ? 8.986 2.213 -10.632 1.00 98.50 133 PHE A CA 1
ATOM 1052 C C . PHE A 1 133 ? 8.170 1.675 -9.451 1.00 98.50 133 PHE A C 1
ATOM 1054 O O . PHE A 1 133 ? 7.816 2.452 -8.561 1.00 98.50 133 PHE A O 1
ATOM 1061 N N . TYR A 1 134 ? 7.918 0.362 -9.400 1.00 98.62 134 TYR A N 1
ATOM 1062 C CA . TYR A 1 134 ? 7.260 -0.277 -8.256 1.00 98.62 134 TYR A CA 1
ATOM 1063 C C . TYR A 1 134 ? 8.002 0.024 -6.947 1.00 98.62 134 TYR A C 1
ATOM 1065 O O . TYR A 1 134 ? 7.375 0.428 -5.961 1.00 98.62 134 TYR A O 1
ATOM 1073 N N . ARG A 1 135 ? 9.332 -0.117 -6.938 1.00 98.62 135 ARG A N 1
ATOM 1074 C CA . ARG A 1 135 ? 10.165 0.130 -5.752 1.00 98.62 135 ARG A CA 1
ATOM 1075 C C . ARG A 1 135 ? 10.101 1.581 -5.288 1.00 98.62 135 ARG A C 1
ATOM 1077 O O . ARG A 1 135 ? 9.825 1.832 -4.116 1.00 98.62 135 ARG A O 1
ATOM 1084 N N . GLU A 1 136 ? 10.302 2.529 -6.202 1.00 98.50 136 GLU A N 1
ATOM 1085 C CA . GLU A 1 136 ? 10.258 3.967 -5.911 1.00 98.50 136 GLU A CA 1
ATOM 1086 C C . GLU A 1 136 ? 8.881 4.395 -5.389 1.00 98.50 136 GLU A C 1
ATOM 1088 O O . GLU A 1 136 ? 8.773 5.053 -4.352 1.00 98.50 136 GLU A O 1
ATOM 1093 N N . LEU A 1 137 ? 7.807 3.976 -6.063 1.00 98.56 137 LEU A N 1
ATOM 1094 C CA . LEU A 1 137 ? 6.443 4.336 -5.684 1.00 98.56 137 LEU A CA 1
ATOM 1095 C C . LEU A 1 137 ? 6.045 3.737 -4.327 1.00 98.56 137 LEU A C 1
ATOM 1097 O O . LEU A 1 137 ? 5.444 4.427 -3.497 1.00 98.56 137 LEU A O 1
ATOM 1101 N N . THR A 1 138 ? 6.401 2.471 -4.086 1.00 98.69 138 THR A N 1
ATOM 1102 C CA . THR A 1 138 ? 6.175 1.785 -2.804 1.00 98.69 138 THR A CA 1
ATOM 1103 C C . THR A 1 138 ? 6.899 2.501 -1.679 1.00 98.69 138 THR A C 1
ATOM 1105 O O . THR A 1 138 ? 6.287 2.802 -0.652 1.00 98.69 138 THR A O 1
ATOM 1108 N N . TRP A 1 139 ? 8.170 2.848 -1.888 1.00 98.56 139 TRP A N 1
ATOM 1109 C CA . TRP A 1 139 ? 8.952 3.578 -0.902 1.00 98.56 139 TRP A CA 1
ATOM 1110 C C . TRP A 1 139 ? 8.324 4.942 -0.590 1.00 98.56 139 TRP A C 1
ATOM 1112 O O . TRP A 1 139 ? 8.113 5.257 0.583 1.00 98.56 139 TRP A O 1
ATOM 1122 N N . LEU A 1 140 ? 7.939 5.724 -1.605 1.00 98.56 140 LEU A N 1
ATOM 1123 C CA . LEU A 1 140 ? 7.309 7.038 -1.416 1.00 98.56 140 LEU A CA 1
ATOM 1124 C C . LEU A 1 140 ? 6.016 6.954 -0.592 1.00 98.56 140 LEU A C 1
ATOM 1126 O O . LEU A 1 140 ? 5.817 7.762 0.322 1.00 98.56 140 LEU A O 1
ATOM 1130 N N . CYS A 1 141 ? 5.166 5.963 -0.876 1.00 98.31 141 CYS A N 1
ATOM 1131 C CA . CYS A 1 141 ? 3.929 5.728 -0.128 1.00 98.31 141 CYS A CA 1
ATOM 1132 C C . CYS A 1 141 ? 4.221 5.293 1.314 1.00 98.31 141 CYS A C 1
ATOM 1134 O O . CYS A 1 141 ? 3.658 5.837 2.266 1.00 98.31 141 CYS A O 1
ATOM 1136 N N . LEU A 1 142 ? 5.144 4.345 1.491 1.00 98.25 142 LEU A N 1
ATOM 1137 C CA . LEU A 1 142 ? 5.499 3.800 2.796 1.00 98.25 142 LEU A CA 1
ATOM 1138 C C . LEU A 1 142 ? 6.111 4.861 3.718 1.00 98.25 142 LEU A C 1
ATOM 1140 O O . LEU A 1 142 ? 5.855 4.853 4.924 1.00 98.25 142 LEU A O 1
ATOM 1144 N N . HIS A 1 143 ? 6.902 5.790 3.180 1.00 97.94 143 HIS A N 1
ATOM 1145 C CA . HIS A 1 143 ? 7.564 6.872 3.927 1.00 97.94 143 HIS A CA 1
ATOM 1146 C C . HIS A 1 143 ? 6.740 8.156 4.003 1.00 97.94 143 HIS A C 1
ATOM 1148 O O . HIS A 1 143 ? 7.201 9.134 4.579 1.00 97.94 143 HIS A O 1
ATOM 1154 N N . GLN A 1 144 ? 5.504 8.139 3.496 1.00 96.56 144 GLN A N 1
ATOM 1155 C CA . GLN A 1 144 ? 4.585 9.281 3.522 1.00 96.56 144 GLN A CA 1
ATOM 1156 C C . GLN A 1 144 ? 5.134 10.527 2.796 1.00 96.56 144 GLN A C 1
ATOM 1158 O O . GLN A 1 144 ? 4.761 11.652 3.122 1.00 96.56 144 GLN A O 1
ATOM 1163 N N . HIS A 1 145 ? 5.983 10.329 1.778 1.00 97.38 145 HIS A N 1
ATOM 1164 C CA . HIS A 1 145 ? 6.421 11.382 0.849 1.00 97.38 145 HIS A CA 1
ATOM 1165 C C . HIS A 1 145 ? 5.426 11.607 -0.299 1.00 97.38 145 HIS A C 1
ATOM 1167 O O . HIS A 1 145 ? 5.489 12.620 -0.992 1.00 97.38 145 HIS A O 1
ATOM 1173 N N . GLY A 1 146 ? 4.483 10.683 -0.480 1.00 94.38 146 GLY A N 1
ATOM 1174 C CA . GLY A 1 146 ? 3.343 10.816 -1.374 1.00 94.38 146 GLY A CA 1
ATOM 1175 C C . GLY A 1 146 ? 2.208 9.898 -0.933 1.00 94.38 146 GLY A C 1
ATOM 1176 O O . GLY A 1 146 ? 2.426 8.917 -0.224 1.00 94.38 146 GLY A O 1
ATOM 1177 N N . ALA A 1 147 ? 0.984 10.225 -1.335 1.00 95.19 147 ALA A N 1
ATOM 1178 C CA . ALA A 1 147 ? -0.178 9.373 -1.130 1.00 95.19 147 ALA A CA 1
ATOM 1179 C C . ALA A 1 147 ? -1.182 9.595 -2.258 1.00 95.19 147 ALA A C 1
ATOM 1181 O O . ALA A 1 147 ? -1.365 10.718 -2.732 1.00 95.19 147 ALA A O 1
ATOM 1182 N N . PHE A 1 148 ? -1.864 8.528 -2.661 1.00 97.75 148 PHE A N 1
ATOM 1183 C CA . PHE A 1 148 ? -2.991 8.654 -3.569 1.00 97.75 148 PHE A CA 1
ATOM 1184 C C . PHE A 1 148 ? -4.232 9.187 -2.851 1.00 97.75 148 PHE A C 1
ATOM 1186 O O . PHE A 1 148 ? -4.342 9.145 -1.622 1.00 97.75 148 PHE A O 1
ATOM 1193 N N . ASN A 1 149 ? -5.196 9.663 -3.637 1.00 97.19 149 ASN A N 1
ATOM 1194 C CA . ASN A 1 149 ? -6.526 9.949 -3.121 1.00 97.19 149 ASN A CA 1
ATOM 1195 C C . ASN A 1 149 ? -7.245 8.650 -2.700 1.00 97.19 149 ASN A C 1
ATOM 1197 O O . ASN A 1 149 ? -6.868 7.541 -3.082 1.00 97.19 149 ASN A O 1
ATOM 1201 N N . SER A 1 150 ? -8.302 8.786 -1.898 1.00 97.19 150 SER A N 1
ATOM 1202 C CA . SER A 1 150 ? -9.010 7.639 -1.323 1.00 97.19 150 SER A CA 1
ATOM 1203 C C . SER A 1 150 ? -9.561 6.642 -2.359 1.00 97.19 150 SER A C 1
ATOM 1205 O O . SER A 1 150 ? -9.395 5.446 -2.134 1.00 97.19 150 SER A O 1
ATOM 1207 N N . PRO A 1 151 ? -10.154 7.060 -3.504 1.00 97.38 151 PRO A N 1
ATOM 1208 C CA . PRO A 1 151 ? -10.633 6.117 -4.518 1.00 97.38 151 PRO A CA 1
ATOM 1209 C C . PRO A 1 151 ? -9.569 5.156 -5.051 1.00 97.38 151 PRO A C 1
ATOM 1211 O O . PRO A 1 151 ? -9.903 4.016 -5.363 1.00 97.38 151 PRO A O 1
ATOM 1214 N N . VAL A 1 152 ? -8.307 5.584 -5.142 1.00 97.94 152 VAL A N 1
ATOM 1215 C CA . VAL A 1 152 ? -7.212 4.701 -5.562 1.00 97.94 152 VAL A CA 1
ATOM 1216 C C . VAL A 1 152 ? -6.957 3.632 -4.502 1.00 97.94 152 VAL A C 1
ATOM 1218 O O . VAL A 1 152 ? -6.980 2.448 -4.826 1.00 97.94 152 VAL A O 1
ATOM 1221 N N . TRP A 1 153 ? -6.814 4.026 -3.233 1.00 97.75 153 TRP A N 1
ATOM 1222 C CA . TRP A 1 153 ? -6.604 3.083 -2.127 1.00 97.75 153 TRP A CA 1
ATOM 1223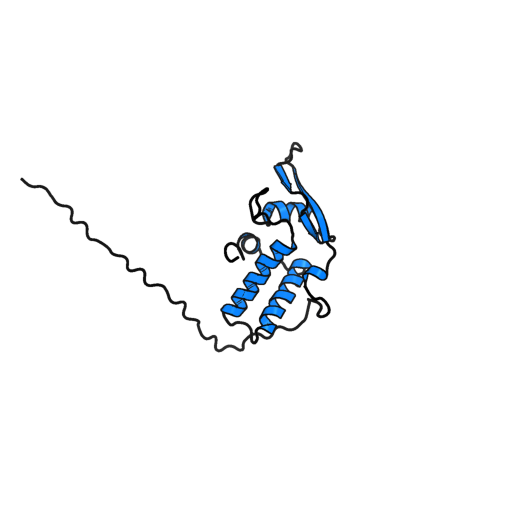 C C . TRP A 1 153 ? -7.739 2.063 -1.985 1.00 97.75 153 TRP A C 1
ATOM 1225 O O . TRP A 1 153 ? -7.483 0.891 -1.702 1.00 97.75 153 TRP A O 1
ATOM 1235 N N . PHE A 1 154 ? -8.982 2.495 -2.218 1.00 95.62 154 PHE A N 1
ATOM 1236 C CA . PHE A 1 154 ? -10.155 1.631 -2.109 1.00 95.62 154 PHE A CA 1
ATOM 1237 C C . PHE A 1 154 ? -10.282 0.608 -3.233 1.00 95.62 154 PHE A C 1
ATOM 1239 O O . PHE A 1 154 ? -10.829 -0.455 -2.979 1.00 95.62 154 PHE A O 1
ATOM 1246 N N . ASN A 1 155 ? -9.849 0.921 -4.459 1.00 96.38 155 ASN A N 1
ATOM 1247 C CA . ASN A 1 155 ? -10.267 0.146 -5.634 1.00 96.38 155 ASN A CA 1
ATOM 1248 C C . ASN A 1 155 ? -9.120 -0.509 -6.407 1.00 96.38 155 ASN A C 1
ATOM 1250 O O . ASN A 1 155 ? -9.337 -1.526 -7.063 1.00 96.38 155 ASN A O 1
ATOM 1254 N N . VAL A 1 156 ? -7.915 0.065 -6.382 1.00 97.56 156 VAL A N 1
ATOM 1255 C CA . VAL A 1 156 ? -6.809 -0.441 -7.206 1.00 97.56 156 VAL A CA 1
ATOM 1256 C C . VAL A 1 156 ? -6.284 -1.760 -6.644 1.00 97.56 156 VAL A C 1
ATOM 1258 O O . VAL A 1 156 ? -6.152 -1.926 -5.430 1.00 97.56 156 VAL A O 1
ATOM 1261 N N . GLY A 1 157 ? -6.022 -2.704 -7.549 1.00 95.06 157 GLY A N 1
ATOM 1262 C CA . GLY A 1 157 ? -5.504 -4.037 -7.239 1.00 95.06 157 GLY A CA 1
ATOM 1263 C C . GLY A 1 157 ? -6.524 -5.006 -6.649 1.00 95.06 157 GLY A C 1
ATOM 1264 O O . GLY A 1 157 ? -6.184 -6.146 -6.351 1.00 95.06 157 GLY A O 1
ATOM 1265 N N . LEU A 1 158 ? -7.790 -4.598 -6.517 1.00 90.56 158 LEU A N 1
ATOM 1266 C CA . LEU A 1 15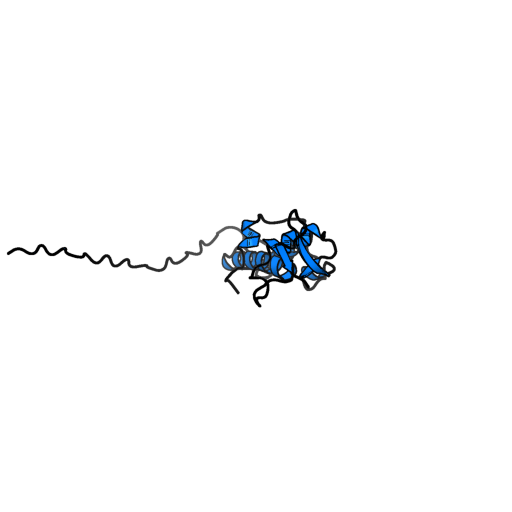8 ? -8.870 -5.525 -6.190 1.00 90.56 158 LEU A CA 1
ATOM 1267 C C . LEU A 1 158 ? -9.245 -6.361 -7.418 1.00 90.56 158 LEU A C 1
ATOM 1269 O O . LEU A 1 158 ? -9.268 -5.841 -8.534 1.00 90.56 158 LEU A O 1
ATOM 1273 N N . TYR A 1 159 ? -9.558 -7.643 -7.200 1.00 76.62 159 TYR A N 1
ATOM 1274 C CA . TYR A 1 159 ? -10.027 -8.606 -8.215 1.00 76.62 159 TYR A CA 1
ATOM 1275 C C . TYR A 1 159 ? -9.027 -8.970 -9.332 1.00 76.62 159 TYR A C 1
ATOM 1277 O O . TYR A 1 159 ? -9.425 -9.587 -10.317 1.00 76.62 159 TYR A O 1
ATOM 1285 N N . HIS A 1 160 ? -7.750 -8.605 -9.181 1.00 57.41 160 HIS A N 1
ATOM 1286 C CA . HIS A 1 160 ? -6.667 -8.918 -10.128 1.00 57.41 160 HIS A CA 1
ATOM 1287 C C . HIS A 1 160 ? -5.638 -9.920 -9.568 1.00 57.41 160 HIS A C 1
ATOM 1289 O O . HIS A 1 160 ? -4.586 -10.111 -10.171 1.00 57.41 160 HIS A O 1
ATOM 1295 N N . GLN A 1 161 ? -5.939 -10.537 -8.422 1.00 46.12 161 GLN A N 1
ATOM 1296 C CA . GLN A 1 161 ? -5.125 -11.563 -7.764 1.00 46.12 161 GLN A CA 1
ATOM 1297 C C . GLN A 1 161 ? -5.847 -12.907 -7.792 1.00 46.12 161 GLN A C 1
ATOM 1299 O O . GLN A 1 161 ? -7.085 -12.898 -7.590 1.00 46.12 161 GLN A O 1
#

Foldseek 3Di:
DDDDDDDDDDDPDPPDPPPPDLPPPPDDADAADDDQFDPPDPALVVVFDKDWAKAFDADPVRHTPDIDGRAIAGPPDDSVCVNCCQVQQFDDDPPDPSTHRYPCCLLLLLLVQVLVVCVVSRRHPDPVRSVSSSSRSSNCCNVVVDDDDRVSSRDGNPPVD

Radius of gyration: 23.28 Å; Cα contacts (8 Å, |Δi|>4): 192; chains: 1; bounding box: 83×26×60 Å

pLDDT: mean 86.93, std 20.85, range [34.06, 98.69]

Nearest PDB structures (foldseek):
  7b9q-assembly1_A  TM=8.434E-01  e=3.432E-08  Cereibacter sphaeroides
  7b9p-assembly1_A-2  TM=8.116E-01  e=5.346E-07  Cereibacter sphaeroides 2.4.1
  1qxx-assembly1_A-2  TM=3.321E-01  e=2.812E+00  Escherichia coli
  2mf9-assembly1_A  TM=2.458E-01  e=3.841E+00  Homo sapiens